Protein AF-X0YN14-F1 (afdb_monomer)

Sequence (90 aa):
MNIEEYDNRIGVKDFDGKEVINNNDFWFPWCCDCGLRHVYFFTVERGKTPKEDKISFRICRDDAATKYRKKVEKLLKEVDELKKKKKRKK

Radius of gyration: 22.99 Å; Cα contacts (8 Å, |Δi|>4): 102; chains: 1; bounding box: 41×38×68 Å

Foldseek 3Di:
DDCPDDPDDQPDADPVGATWRPPPDWDFDQDPVQRGTWIKDWIWGDDPDNVPIDIDIDIHDDVVSSVVSVVVVVVVVVVVVVVVVVVVVD

Mean predicted aligned error: 12.15 Å

pLDDT: mean 74.92, std 17.06, range [29.03, 95.31]

Secondary structure (DSSP, 8-state):
---------TTEE-TTS-EEE----EE-PBPTTTSSB-EEEEEEE--SSGGG-EEEEEEE--HHHHHHHHHHHHHHHHHHHHHHHHHHT-

Solvent-accessible surface area (backbone atoms only — not comparable to full-atom values): 5525 Å² total; per-residue (Å²): 135,84,82,82,72,78,91,69,52,93,80,41,56,50,98,85,67,47,60,26,52,65,49,87,58,67,47,69,54,75,38,85,90,60,74,42,74,33,47,33,38,46,43,40,42,63,42,98,45,86,89,54,45,42,80,46,79,46,74,52,74,59,64,67,62,38,54,50,47,56,52,51,56,52,52,53,52,52,52,53,51,53,52,52,55,54,60,76,76,107

Organism: NCBI:txid412755

Nearest PDB structures (foldseek):
  8igd-assembly1_A  TM=3.241E-01  e=3.086E+00  Arabidopsis thaliana
  4gsk-assembly1_Z  TM=4.189E-01  e=6.310E+00  Saccharomyces cerevisiae S288C

Structure (mmCIF, N/CA/C/O backbone):
data_AF-X0YN14-F1
#
_entry.id   AF-X0YN14-F1
#
loop_
_atom_site.group_PDB
_atom_site.id
_atom_site.type_symbol
_atom_site.label_atom_id
_atom_site.label_alt_id
_atom_site.label_comp_id
_atom_site.label_asym_id
_atom_site.label_entity_id
_atom_site.label_seq_id
_atom_site.pdbx_PDB_ins_code
_atom_site.Cartn_x
_atom_site.Cartn_y
_atom_site.Cartn_z
_atom_site.occupancy
_atom_site.B_iso_or_equiv
_atom_site.auth_seq_id
_atom_site.auth_comp_id
_atom_site.auth_asym_id
_atom_site.auth_atom_id
_atom_site.pdbx_PDB_model_num
ATOM 1 N N . MET A 1 1 ? 14.33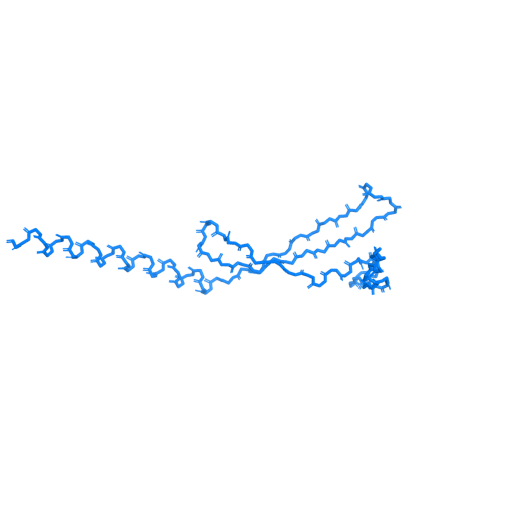6 -30.796 -16.623 1.00 37.03 1 MET A N 1
ATOM 2 C CA . MET A 1 1 ? 13.097 -30.057 -16.310 1.00 37.03 1 MET A CA 1
ATOM 3 C C . MET A 1 1 ? 13.281 -28.684 -16.927 1.00 37.03 1 MET A C 1
ATOM 5 O O . MET A 1 1 ? 14.011 -27.877 -16.372 1.00 37.03 1 MET A O 1
ATOM 9 N N . ASN A 1 2 ? 12.790 -28.511 -18.155 1.00 29.03 2 ASN A N 1
ATOM 10 C CA . ASN A 1 2 ? 12.989 -27.289 -18.927 1.00 29.03 2 ASN A CA 1
ATOM 11 C C . ASN A 1 2 ? 12.054 -26.223 -18.366 1.00 29.03 2 ASN A C 1
ATOM 13 O O . ASN A 1 2 ? 10.838 -26.392 -18.390 1.00 29.03 2 ASN A O 1
ATOM 17 N N . ILE A 1 3 ? 12.635 -25.162 -17.818 1.00 36.31 3 ILE A N 1
ATOM 18 C CA . ILE A 1 3 ? 11.917 -23.926 -17.537 1.00 36.31 3 ILE A CA 1
ATOM 19 C C . ILE A 1 3 ? 11.801 -23.230 -18.897 1.00 36.31 3 ILE A C 1
ATOM 21 O O . ILE A 1 3 ? 12.684 -22.483 -19.303 1.00 36.31 3 ILE A O 1
ATOM 25 N N . GLU A 1 4 ? 10.758 -23.567 -19.655 1.00 36.56 4 GLU A N 1
ATOM 26 C CA . GLU A 1 4 ? 10.261 -22.685 -20.711 1.00 36.56 4 GLU A CA 1
ATOM 27 C C . GLU A 1 4 ? 9.601 -21.504 -19.995 1.00 36.56 4 GLU A C 1
ATOM 29 O O . GLU A 1 4 ? 8.437 -21.527 -19.595 1.00 36.56 4 GLU A O 1
ATOM 34 N N . GLU A 1 5 ? 10.444 -20.526 -19.684 1.00 40.78 5 GLU A N 1
ATOM 35 C CA . GLU A 1 5 ? 10.119 -19.307 -18.963 1.00 40.78 5 GLU A CA 1
ATOM 36 C C . GLU A 1 5 ? 9.253 -18.422 -19.867 1.00 40.78 5 GLU A C 1
ATOM 38 O O . GLU A 1 5 ? 9.723 -17.870 -20.856 1.00 40.78 5 GLU A O 1
ATOM 43 N N . TYR A 1 6 ? 7.961 -18.372 -19.536 1.00 39.44 6 TYR A N 1
ATOM 44 C CA . TYR A 1 6 ? 6.943 -17.411 -19.960 1.00 39.44 6 TYR A CA 1
ATOM 45 C C . TYR A 1 6 ? 7.448 -16.239 -20.823 1.00 39.44 6 TYR A C 1
ATOM 47 O O . TYR A 1 6 ? 7.858 -15.196 -20.311 1.00 39.44 6 TYR A O 1
ATOM 55 N N . ASP A 1 7 ? 7.296 -16.376 -22.140 1.00 41.62 7 ASP A N 1
ATOM 56 C CA . ASP A 1 7 ? 7.308 -15.254 -23.075 1.00 41.62 7 ASP A CA 1
ATOM 57 C C . ASP A 1 7 ? 6.052 -14.402 -22.840 1.00 41.62 7 ASP A C 1
ATOM 59 O O . ASP A 1 7 ? 4.979 -14.635 -23.396 1.00 41.62 7 ASP A O 1
ATOM 63 N N . ASN A 1 8 ? 6.163 -13.438 -21.928 1.00 46.25 8 ASN A N 1
ATOM 64 C CA . ASN A 1 8 ? 5.143 -12.431 -21.698 1.00 46.25 8 ASN A CA 1
ATOM 65 C C . ASN A 1 8 ? 5.703 -11.047 -22.053 1.00 46.25 8 ASN A C 1
ATOM 67 O O . ASN A 1 8 ? 6.085 -10.265 -21.184 1.00 46.25 8 ASN A O 1
ATOM 71 N N . ARG A 1 9 ? 5.576 -10.727 -23.351 1.00 45.34 9 ARG A N 1
ATOM 72 C CA . ARG A 1 9 ? 5.390 -9.374 -23.921 1.00 45.34 9 ARG A CA 1
ATOM 73 C C . ARG A 1 9 ? 6.651 -8.563 -24.237 1.00 45.34 9 ARG A C 1
ATOM 75 O O . ARG A 1 9 ? 6.804 -7.430 -23.778 1.00 45.34 9 ARG A O 1
ATOM 82 N N . ILE A 1 10 ? 7.486 -9.071 -25.138 1.00 45.81 10 ILE A N 1
ATOM 83 C CA . ILE A 1 10 ? 8.384 -8.210 -25.920 1.00 45.81 10 ILE A CA 1
ATOM 84 C C . ILE A 1 10 ? 7.509 -7.320 -26.832 1.00 45.81 10 ILE A C 1
ATOM 86 O O . ILE A 1 10 ? 6.735 -7.835 -27.635 1.00 45.81 10 ILE A O 1
ATOM 90 N N . GLY A 1 11 ? 7.581 -5.989 -26.679 1.00 53.06 11 GLY A N 1
ATOM 91 C CA . GLY A 1 11 ? 6.938 -5.024 -27.592 1.00 53.06 11 GLY A CA 1
ATOM 92 C C . GLY A 1 11 ? 5.832 -4.124 -27.018 1.00 53.06 11 GLY A C 1
ATOM 93 O O . GLY A 1 11 ? 5.178 -3.416 -27.785 1.00 53.06 11 GLY A O 1
ATOM 94 N N . VAL A 1 12 ? 5.601 -4.100 -25.700 1.00 54.22 12 VAL A N 1
ATOM 95 C CA . VAL A 1 12 ? 4.681 -3.112 -25.104 1.00 54.22 12 VAL A CA 1
ATOM 96 C C . VAL A 1 12 ? 5.391 -1.768 -24.992 1.00 54.22 12 VAL A C 1
ATOM 98 O O . VAL A 1 12 ? 6.487 -1.683 -24.442 1.00 54.22 12 VAL A O 1
ATOM 101 N N . LYS A 1 13 ? 4.758 -0.719 -25.520 1.00 55.91 13 LYS A N 1
ATOM 102 C CA . LYS A 1 13 ? 5.243 0.656 -25.419 1.00 55.91 13 LYS A CA 1
ATOM 103 C C . LYS A 1 13 ? 4.414 1.443 -24.407 1.00 55.91 13 LYS A C 1
ATOM 105 O O . LYS A 1 13 ? 3.201 1.242 -24.333 1.00 55.91 13 LYS A O 1
ATOM 110 N N . ASP A 1 14 ? 5.052 2.303 -23.619 1.00 58.06 14 ASP A N 1
ATOM 111 C CA . ASP A 1 14 ? 4.338 3.286 -22.798 1.00 58.06 14 ASP A CA 1
ATOM 112 C C . ASP A 1 14 ? 3.688 4.384 -23.671 1.00 58.06 14 ASP A C 1
ATOM 114 O O . ASP A 1 14 ? 3.784 4.366 -24.902 1.00 58.06 14 ASP A O 1
ATOM 118 N N . PHE A 1 15 ? 2.996 5.342 -23.046 1.00 42.31 15 PHE A N 1
ATOM 119 C CA . PHE A 1 15 ? 2.341 6.451 -23.757 1.00 42.31 15 PHE A CA 1
ATOM 120 C C . PHE A 1 15 ? 3.325 7.356 -24.520 1.00 42.31 15 PHE A C 1
ATOM 122 O O . PHE A 1 15 ? 2.908 8.042 -25.451 1.00 42.31 15 PHE A O 1
ATOM 129 N N . ASP A 1 16 ? 4.612 7.311 -24.166 1.00 59.41 16 ASP A N 1
ATOM 130 C CA . ASP A 1 16 ? 5.701 8.052 -24.805 1.00 59.41 16 ASP A CA 1
ATOM 131 C C . ASP A 1 16 ? 6.452 7.200 -25.852 1.00 59.41 16 ASP A C 1
ATOM 133 O O . ASP A 1 16 ? 7.448 7.637 -26.432 1.00 59.41 16 ASP A O 1
ATOM 137 N N . GLY A 1 17 ? 5.977 5.980 -26.129 1.00 63.53 17 GLY A N 1
ATOM 138 C CA . GLY A 1 17 ? 6.519 5.094 -27.155 1.00 63.53 17 GLY A CA 1
ATOM 139 C C . GLY A 1 17 ? 7.744 4.275 -26.734 1.00 63.53 17 GLY A C 1
ATOM 140 O O . GLY A 1 17 ? 8.364 3.648 -27.599 1.00 63.53 17 GLY A O 1
ATOM 141 N N . LYS A 1 18 ? 8.109 4.254 -25.447 1.00 59.84 18 LYS A N 1
ATOM 142 C CA . LYS A 1 18 ? 9.274 3.514 -24.941 1.00 59.84 18 LYS A CA 1
ATOM 143 C C . LYS A 1 18 ? 8.945 2.061 -24.660 1.00 59.84 18 LYS A C 1
ATOM 145 O O . LYS A 1 18 ? 7.902 1.768 -24.085 1.00 59.84 18 LYS A O 1
ATOM 150 N N . GLU A 1 19 ? 9.859 1.160 -25.015 1.00 63.31 19 GLU A N 1
ATOM 151 C CA . GLU A 1 19 ? 9.720 -0.261 -24.699 1.00 63.31 19 GLU A CA 1
ATOM 152 C C . GLU A 1 19 ? 9.770 -0.491 -23.188 1.00 63.31 19 GLU A C 1
ATOM 154 O O . GLU A 1 19 ? 10.758 -0.202 -22.509 1.00 63.31 19 GLU A O 1
ATOM 159 N N . VAL A 1 20 ? 8.679 -1.036 -22.665 1.00 59.69 20 VAL A N 1
ATOM 160 C CA . VAL A 1 20 ? 8.537 -1.420 -21.267 1.00 59.69 20 VAL A CA 1
ATOM 161 C C . VAL A 1 20 ? 8.288 -2.916 -21.199 1.00 59.69 20 VAL A C 1
ATOM 163 O O . VAL A 1 20 ? 7.508 -3.474 -21.974 1.00 59.69 20 VAL A O 1
ATOM 166 N N . ILE A 1 21 ? 8.921 -3.582 -20.234 1.00 62.47 21 ILE A N 1
ATOM 167 C CA . ILE A 1 21 ? 8.479 -4.924 -19.866 1.00 62.47 21 ILE A CA 1
ATOM 168 C C . ILE A 1 21 ? 7.202 -4.704 -19.074 1.00 62.47 21 ILE A C 1
ATOM 170 O O . ILE A 1 21 ? 7.234 -4.242 -17.929 1.00 62.47 21 ILE A O 1
ATOM 174 N N . ASN A 1 22 ? 6.068 -4.969 -19.721 1.00 54.41 22 ASN A N 1
ATOM 175 C CA . ASN A 1 22 ? 4.782 -4.861 -19.066 1.00 54.41 22 ASN A CA 1
ATOM 176 C C . ASN A 1 22 ? 4.630 -6.019 -18.089 1.00 54.41 22 ASN A C 1
ATOM 178 O O . ASN A 1 22 ? 4.051 -7.058 -18.415 1.00 54.41 22 ASN A O 1
ATOM 182 N N . ASN A 1 23 ? 5.157 -5.809 -16.889 1.00 59.94 23 ASN A N 1
ATOM 183 C CA . ASN A 1 23 ? 4.813 -6.654 -15.786 1.00 59.94 23 ASN A CA 1
ATOM 184 C C . ASN A 1 23 ? 3.452 -6.199 -15.235 1.00 59.94 23 ASN A C 1
ATOM 186 O O . ASN A 1 23 ? 3.356 -5.245 -14.470 1.00 59.94 23 ASN A O 1
ATOM 190 N N . ASN A 1 24 ? 2.387 -6.875 -15.674 1.00 56.94 24 ASN A N 1
ATOM 191 C CA . ASN A 1 24 ? 1.041 -6.721 -15.112 1.00 56.94 24 ASN A CA 1
ATOM 192 C C . ASN A 1 24 ? 0.941 -7.282 -13.681 1.00 56.94 24 ASN A C 1
ATOM 194 O O . ASN A 1 24 ? -0.163 -7.352 -13.137 1.00 56.94 24 ASN A O 1
ATOM 198 N N . ASP A 1 25 ? 2.049 -7.720 -13.086 1.00 68.19 25 ASP A N 1
ATOM 199 C CA . ASP A 1 25 ? 2.055 -8.223 -11.731 1.00 68.19 25 ASP A CA 1
ATOM 200 C C . ASP A 1 25 ? 1.769 -7.110 -10.730 1.00 68.19 25 ASP A C 1
ATOM 202 O O . ASP A 1 25 ? 2.222 -5.962 -10.801 1.00 68.19 25 ASP A O 1
ATOM 206 N N . PHE A 1 26 ? 0.996 -7.507 -9.738 1.00 76.94 26 PHE A N 1
ATOM 207 C CA . PHE A 1 26 ? 0.719 -6.728 -8.560 1.00 76.94 26 PHE A CA 1
ATOM 208 C C . PHE A 1 26 ? 1.015 -7.594 -7.348 1.00 76.94 26 PHE A C 1
ATOM 210 O O . PHE A 1 26 ? 0.868 -8.816 -7.361 1.00 76.94 26 PHE A O 1
ATOM 217 N N . TRP A 1 27 ? 1.407 -6.944 -6.265 1.00 80.50 27 TRP A N 1
ATOM 218 C CA . TRP A 1 27 ? 1.570 -7.590 -4.972 1.00 80.50 27 TRP A CA 1
ATOM 219 C C . TRP A 1 27 ? 0.801 -6.810 -3.915 1.00 80.50 27 TRP A C 1
ATOM 221 O O . TRP A 1 27 ? 0.569 -5.606 -4.053 1.00 80.50 27 TRP A O 1
ATOM 231 N N . PHE A 1 28 ? 0.365 -7.519 -2.873 1.00 80.88 28 PHE A N 1
ATOM 232 C CA . PHE A 1 28 ? -0.444 -6.949 -1.798 1.00 80.88 28 PHE A CA 1
ATOM 233 C C . PHE A 1 28 ? 0.321 -6.912 -0.472 1.00 80.88 28 PHE A C 1
ATOM 235 O O . PHE A 1 28 ? 0.045 -7.734 0.411 1.00 80.88 28 PHE A O 1
ATOM 242 N N . PRO A 1 29 ? 1.289 -5.998 -0.289 1.00 82.06 29 PRO A N 1
ATOM 243 C CA . PRO A 1 29 ? 1.950 -5.863 0.996 1.00 82.06 29 PRO A CA 1
ATOM 244 C C . PRO A 1 29 ? 0.990 -5.306 2.056 1.00 82.06 29 PRO A C 1
ATOM 246 O O . PRO A 1 29 ? 0.122 -4.465 1.791 1.00 82.06 29 PRO A O 1
ATOM 249 N N . TRP A 1 30 ? 1.178 -5.768 3.292 1.00 84.75 30 TRP A N 1
ATOM 250 C CA . TRP A 1 30 ? 0.571 -5.152 4.466 1.00 84.75 30 TRP A CA 1
ATOM 251 C C . TRP A 1 30 ? 1.304 -3.856 4.811 1.00 84.75 30 TRP A C 1
ATOM 253 O O . TRP A 1 30 ? 2.513 -3.854 5.026 1.00 84.75 30 TRP A O 1
ATOM 263 N N . CYS A 1 31 ? 0.561 -2.758 4.898 1.00 83.94 31 CYS A N 1
ATOM 264 C CA . CYS A 1 31 ? 1.085 -1.459 5.289 1.00 83.94 31 CYS A CA 1
ATOM 265 C C . CYS A 1 31 ? 1.056 -1.296 6.809 1.00 83.94 31 CYS A C 1
ATOM 267 O O . CYS A 1 31 ? -0.003 -1.405 7.433 1.00 83.94 31 CYS A O 1
ATOM 269 N N . CYS A 1 32 ? 2.212 -0.999 7.402 1.00 81.75 32 CYS A N 1
ATOM 270 C CA . CYS A 1 32 ? 2.348 -0.787 8.842 1.00 81.75 32 CYS A CA 1
ATOM 271 C C . CYS A 1 32 ? 1.708 0.522 9.335 1.00 81.75 32 CYS A C 1
ATOM 273 O O . CYS A 1 32 ? 1.256 0.562 10.474 1.00 81.75 32 CYS A O 1
ATOM 275 N N . ASP A 1 33 ? 1.619 1.564 8.499 1.00 77.62 33 ASP A N 1
ATOM 276 C CA . ASP A 1 33 ? 1.035 2.860 8.886 1.00 77.62 33 ASP A CA 1
ATOM 277 C C . ASP A 1 33 ? -0.495 2.797 9.003 1.00 77.62 33 ASP A C 1
ATOM 279 O O . ASP A 1 33 ? -1.092 3.287 9.962 1.00 77.62 33 ASP A O 1
ATOM 283 N N . CYS A 1 34 ? -1.161 2.173 8.028 1.00 78.06 34 CYS A N 1
ATOM 284 C CA . CYS A 1 34 ? -2.622 2.139 7.994 1.00 78.06 34 CYS A CA 1
ATOM 285 C C . CYS A 1 34 ? -3.231 0.787 8.384 1.00 78.06 34 CYS A C 1
ATOM 287 O O . CYS A 1 34 ? -4.454 0.698 8.488 1.00 78.06 34 CYS A O 1
ATOM 289 N N . GLY A 1 35 ? -2.419 -0.260 8.560 1.00 80.31 35 GLY A N 1
ATOM 290 C CA . GLY A 1 35 ? -2.887 -1.603 8.908 1.00 80.31 35 GLY A CA 1
ATOM 291 C C . GLY A 1 35 ? -3.766 -2.245 7.830 1.00 80.31 35 GLY A C 1
ATOM 292 O O . GLY A 1 35 ? -4.677 -3.000 8.164 1.00 80.31 35 GLY A O 1
ATOM 293 N N . LEU A 1 36 ? -3.542 -1.919 6.551 1.00 83.25 36 LEU A N 1
ATOM 294 C CA . LEU A 1 36 ? -4.309 -2.439 5.409 1.00 83.25 36 LEU A CA 1
ATOM 295 C C . LEU A 1 36 ? -3.402 -3.081 4.364 1.00 83.25 36 LEU A C 1
ATOM 297 O O . LEU A 1 36 ? -2.216 -2.766 4.286 1.00 83.25 36 LEU A O 1
ATOM 301 N N . ARG A 1 37 ? -3.981 -3.954 3.533 1.00 81.38 37 ARG A N 1
ATOM 302 C CA . ARG A 1 37 ? -3.329 -4.429 2.310 1.00 81.38 37 ARG A CA 1
ATOM 303 C C . ARG A 1 37 ? -3.499 -3.378 1.224 1.00 81.38 37 ARG A C 1
ATOM 305 O O . ARG A 1 37 ? -4.622 -2.985 0.916 1.00 81.38 37 ARG A O 1
ATOM 312 N N . HIS A 1 38 ? -2.391 -2.937 0.657 1.00 81.75 38 HIS A N 1
ATOM 313 C CA . HIS A 1 38 ? -2.386 -2.034 -0.488 1.00 81.75 38 HIS A CA 1
ATOM 314 C C . HIS A 1 38 ? -2.012 -2.801 -1.738 1.00 81.75 38 HIS A C 1
ATOM 316 O O . HIS A 1 38 ? -1.267 -3.769 -1.656 1.00 81.75 38 HIS A O 1
ATOM 322 N N . VAL A 1 39 ? -2.504 -2.356 -2.889 1.00 82.38 39 VAL A N 1
ATOM 323 C CA . VAL A 1 39 ? -2.090 -2.931 -4.169 1.00 82.38 39 VAL A CA 1
ATOM 324 C C . VAL A 1 39 ? -0.889 -2.150 -4.654 1.00 82.38 39 VAL A C 1
ATOM 326 O O . VAL A 1 39 ? -0.945 -0.926 -4.770 1.00 82.38 39 VAL A O 1
ATOM 329 N N . TYR A 1 40 ? 0.204 -2.849 -4.895 1.00 82.81 40 TYR A N 1
ATOM 330 C CA . TYR A 1 40 ? 1.408 -2.262 -5.445 1.00 82.81 40 TYR A CA 1
ATOM 331 C C . TYR A 1 40 ? 1.586 -2.801 -6.855 1.00 82.81 40 TYR A C 1
ATOM 333 O O . TYR A 1 40 ? 1.548 -4.010 -7.072 1.00 82.81 40 TYR A O 1
ATOM 341 N N . PHE A 1 41 ? 1.823 -1.892 -7.785 1.00 82.50 41 PHE A N 1
ATOM 342 C CA . PHE A 1 41 ? 2.189 -2.182 -9.159 1.00 82.50 41 PHE A CA 1
ATOM 343 C C . PHE A 1 41 ? 3.645 -1.792 -9.348 1.00 82.50 41 PHE A C 1
ATOM 345 O O . PHE A 1 41 ? 4.101 -0.798 -8.770 1.00 82.50 41 PHE A O 1
ATOM 352 N N . PHE A 1 42 ? 4.373 -2.547 -10.157 1.00 82.00 42 PHE A N 1
ATOM 353 C CA . PHE A 1 42 ? 5.726 -2.180 -10.538 1.00 82.00 42 PHE A CA 1
ATOM 354 C C . PHE A 1 42 ? 5.874 -2.235 -12.050 1.00 82.00 42 PHE A C 1
ATOM 356 O O . PHE A 1 42 ? 5.281 -3.066 -12.727 1.00 82.00 42 PHE A O 1
ATOM 363 N N . THR A 1 43 ? 6.651 -1.308 -12.588 1.00 78.56 43 THR A N 1
ATOM 364 C CA . THR A 1 43 ? 6.922 -1.232 -14.022 1.00 78.56 43 THR A CA 1
ATOM 365 C C . THR A 1 43 ? 8.415 -1.075 -14.213 1.00 78.56 43 THR A C 1
ATOM 367 O O . THR A 1 43 ? 9.042 -0.263 -13.527 1.00 78.56 43 THR A O 1
ATOM 370 N N . VAL A 1 44 ? 8.971 -1.860 -15.135 1.00 79.81 44 VAL A N 1
ATOM 371 C C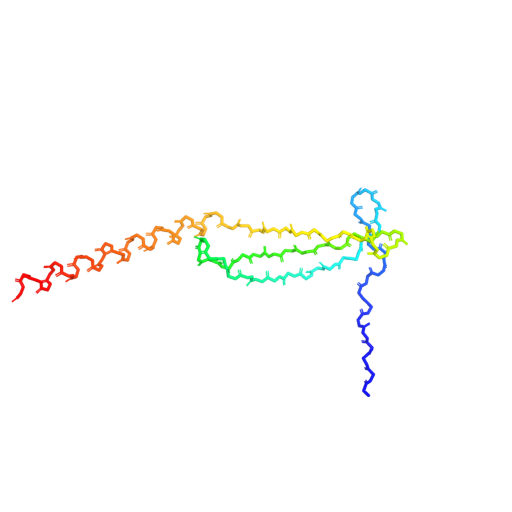A . VAL A 1 44 ? 10.386 -1.807 -15.502 1.00 79.81 44 VAL A CA 1
ATOM 372 C C . VAL A 1 44 ? 10.502 -1.142 -16.870 1.00 79.81 44 VAL A C 1
ATOM 374 O O . VAL A 1 44 ? 10.070 -1.697 -17.882 1.00 79.81 44 VAL A O 1
ATOM 377 N N . GLU A 1 45 ? 11.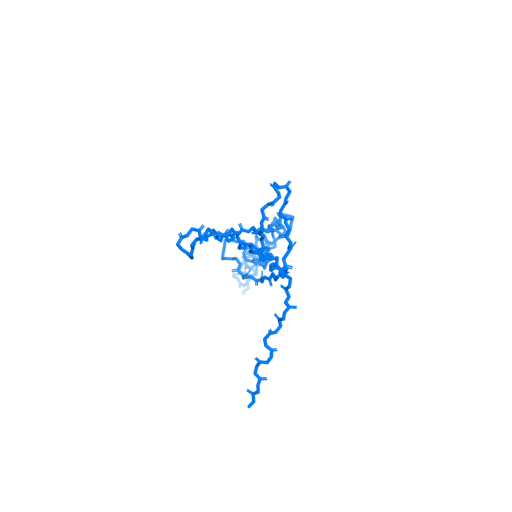076 0.056 -16.889 1.00 81.38 45 GLU A N 1
ATOM 378 C CA . GLU A 1 45 ? 11.502 0.748 -18.105 1.00 81.38 45 GLU A CA 1
ATOM 379 C C . GLU A 1 45 ? 12.933 0.296 -18.409 1.00 81.38 45 GLU A C 1
ATOM 381 O O . GLU A 1 45 ? 13.834 0.488 -17.588 1.00 81.38 45 GLU A O 1
ATOM 386 N N . ARG A 1 46 ? 13.135 -0.352 -19.560 1.00 80.94 46 ARG A N 1
ATOM 387 C CA . ARG A 1 46 ? 14.454 -0.841 -19.969 1.00 80.94 46 ARG A CA 1
ATOM 388 C C . ARG A 1 46 ? 15.271 0.293 -20.581 1.00 80.94 46 ARG A C 1
ATOM 390 O O . ARG A 1 46 ? 14.787 1.015 -21.451 1.00 80.94 46 ARG A O 1
ATOM 397 N N . GLY A 1 47 ? 16.514 0.436 -20.134 1.00 81.12 47 GLY A N 1
ATOM 398 C CA . GLY A 1 47 ? 17.488 1.342 -20.738 1.00 81.12 47 GLY A CA 1
ATOM 399 C C . GLY A 1 47 ? 18.260 0.684 -21.886 1.00 81.12 47 GLY A C 1
ATOM 400 O O . GLY A 1 47 ? 18.018 -0.472 -22.233 1.00 81.12 47 GLY A O 1
ATOM 401 N N . LYS A 1 48 ? 19.236 1.391 -22.477 1.00 82.75 48 LYS A N 1
ATOM 402 C CA . LYS A 1 48 ? 20.119 0.779 -23.495 1.00 82.75 48 LYS A CA 1
ATOM 403 C C . LYS A 1 48 ? 21.101 -0.210 -22.873 1.00 82.75 48 LYS A C 1
ATOM 405 O O . LYS A 1 48 ? 21.603 -1.103 -23.551 1.00 82.75 48 LYS A O 1
ATOM 410 N N . THR A 1 49 ? 21.388 -0.036 -21.586 1.00 86.44 49 THR A N 1
ATOM 411 C CA . THR A 1 49 ? 22.204 -0.939 -20.777 1.00 86.44 49 THR A CA 1
ATOM 412 C C . THR A 1 49 ? 21.464 -1.294 -19.483 1.00 86.44 49 THR A C 1
ATOM 414 O O . THR A 1 49 ? 20.665 -0.487 -19.014 1.00 86.44 49 THR A O 1
ATOM 417 N N . PRO A 1 50 ? 21.756 -2.437 -18.827 1.00 80.44 50 PRO A N 1
ATOM 418 C CA . PRO A 1 50 ? 21.095 -2.807 -17.567 1.00 80.44 50 PRO A CA 1
ATOM 419 C C . PRO A 1 50 ? 21.261 -1.780 -16.436 1.00 80.44 50 PRO A C 1
ATOM 421 O O . PRO A 1 50 ? 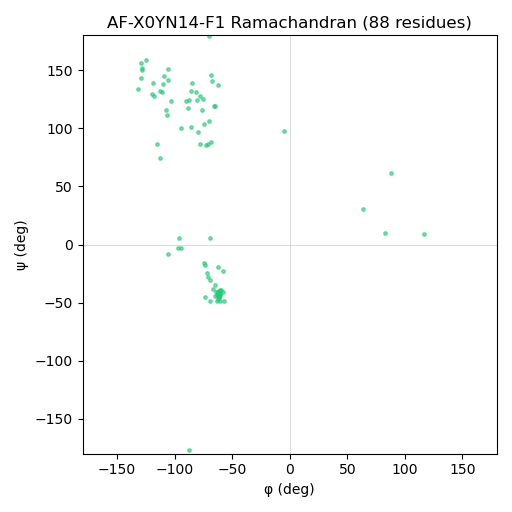20.465 -1.740 -15.506 1.00 80.44 50 PRO A O 1
ATOM 424 N N . LYS A 1 51 ? 22.303 -0.940 -16.496 1.00 87.62 51 LYS A N 1
ATOM 425 C CA . LYS A 1 51 ? 22.533 0.147 -15.530 1.00 87.62 51 LYS A CA 1
ATOM 426 C C . LYS A 1 51 ? 21.578 1.327 -15.719 1.00 87.62 51 LYS A C 1
ATOM 428 O O . LYS A 1 51 ? 21.469 2.164 -14.831 1.00 87.62 51 LYS A O 1
ATOM 433 N N . GLU A 1 52 ? 20.940 1.412 -16.879 1.00 85.62 52 GLU A N 1
ATOM 434 C CA . GLU A 1 52 ? 19.981 2.454 -17.238 1.00 85.62 52 GLU A CA 1
ATOM 435 C C . GLU A 1 52 ? 18.527 2.013 -17.020 1.00 85.62 52 GLU A C 1
ATOM 437 O O . GLU A 1 52 ? 17.619 2.820 -17.223 1.00 85.62 52 GLU A O 1
ATOM 442 N N . ASP A 1 53 ? 18.299 0.764 -16.597 1.00 85.44 53 ASP A N 1
ATOM 443 C CA . ASP A 1 53 ? 16.970 0.267 -16.255 1.00 85.44 53 ASP A CA 1
ATOM 444 C C . ASP A 1 53 ? 16.389 1.046 -15.073 1.00 85.44 53 ASP A C 1
ATOM 446 O O . ASP A 1 53 ? 17.059 1.313 -14.070 1.00 85.44 53 ASP A O 1
ATOM 450 N N . LYS A 1 54 ? 15.103 1.382 -15.173 1.00 86.25 54 LYS A N 1
ATOM 451 C CA . LYS A 1 54 ? 14.364 2.066 -14.113 1.00 86.25 54 LYS A CA 1
ATOM 452 C C . LYS A 1 54 ? 13.206 1.210 -13.654 1.00 86.25 54 LYS A C 1
ATOM 454 O O . LYS A 1 54 ? 12.380 0.767 -14.448 1.00 86.25 54 LYS A O 1
ATOM 459 N N . ILE A 1 55 ? 13.116 1.035 -12.343 1.00 82.94 55 ILE A N 1
ATOM 460 C CA . ILE A 1 55 ? 11.972 0.402 -11.697 1.00 82.94 55 ILE A CA 1
ATOM 461 C C . ILE A 1 55 ? 11.131 1.509 -11.076 1.00 82.94 55 ILE A C 1
ATOM 463 O O . ILE A 1 55 ? 11.617 2.292 -10.259 1.00 82.94 55 ILE A O 1
ATOM 467 N N . SER A 1 56 ? 9.861 1.569 -11.458 1.00 81.88 56 SER A N 1
ATOM 468 C CA . SER A 1 56 ? 8.878 2.449 -10.837 1.00 81.88 56 SER A CA 1
ATOM 469 C C . SER A 1 56 ? 7.879 1.626 -10.036 1.00 81.88 56 SER A C 1
ATOM 471 O O . SER A 1 56 ? 7.438 0.568 -10.481 1.00 81.88 56 SER A O 1
ATOM 473 N N . PHE A 1 57 ? 7.522 2.118 -8.851 1.00 80.31 57 PHE A N 1
ATOM 474 C CA . PHE A 1 57 ? 6.497 1.526 -7.998 1.00 80.31 57 PHE A CA 1
ATOM 475 C C . PHE A 1 57 ? 5.308 2.476 -7.916 1.00 80.31 57 PHE A C 1
ATOM 477 O O . PHE A 1 57 ? 5.472 3.667 -7.650 1.00 80.31 57 PHE A O 1
ATOM 484 N N . ARG A 1 58 ? 4.102 1.949 -8.110 1.00 80.94 58 ARG A N 1
ATOM 485 C CA . ARG A 1 58 ? 2.850 2.676 -7.890 1.00 80.94 58 ARG A CA 1
ATOM 486 C C . ARG A 1 58 ? 2.067 1.978 -6.798 1.00 80.94 58 ARG A C 1
ATOM 488 O O . ARG A 1 58 ? 1.828 0.778 -6.870 1.00 80.94 58 ARG A O 1
ATOM 495 N N . ILE A 1 59 ? 1.660 2.743 -5.796 1.00 82.50 59 ILE A N 1
ATOM 496 C CA . ILE A 1 59 ? 0.879 2.239 -4.672 1.00 82.50 59 ILE A CA 1
ATOM 497 C C . ILE A 1 59 ? -0.540 2.762 -4.832 1.00 82.50 59 ILE A C 1
ATOM 499 O O . ILE A 1 59 ? -0.777 3.967 -4.757 1.00 82.50 59 ILE A O 1
ATOM 503 N N . CYS A 1 60 ? -1.493 1.859 -5.024 1.00 80.88 60 CYS A N 1
ATOM 504 C CA . CYS A 1 60 ? -2.904 2.194 -4.951 1.00 80.88 60 CYS A CA 1
ATOM 505 C C . CYS A 1 60 ? -3.345 2.113 -3.491 1.00 80.88 60 CYS A C 1
ATOM 507 O O . CYS A 1 60 ? -3.565 1.034 -2.931 1.00 80.88 60 CYS A O 1
ATOM 509 N N . ARG A 1 61 ? -3.440 3.287 -2.866 1.00 77.25 61 ARG A N 1
ATOM 510 C CA . ARG A 1 61 ? -3.963 3.444 -1.513 1.00 77.25 61 ARG A CA 1
ATOM 511 C C . ARG A 1 61 ? -5.481 3.580 -1.559 1.00 77.25 61 ARG A C 1
ATOM 513 O O . ARG A 1 61 ? -6.010 4.402 -2.298 1.00 77.25 61 ARG A O 1
ATOM 520 N N . ASP A 1 62 ? -6.165 2.818 -0.711 1.00 81.31 62 ASP A N 1
ATOM 521 C CA . ASP A 1 62 ? -7.583 3.032 -0.429 1.00 81.31 62 ASP A CA 1
ATOM 522 C C . ASP A 1 62 ? -7.733 3.911 0.822 1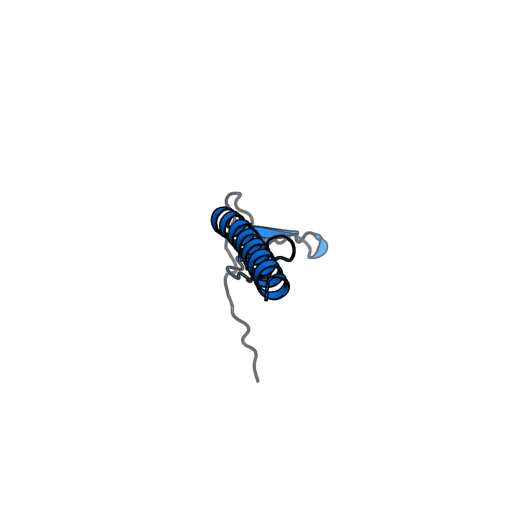.00 81.31 62 ASP A C 1
ATOM 524 O O . ASP A 1 62 ? -7.600 3.465 1.971 1.00 81.31 62 ASP A O 1
ATOM 528 N N . ASP A 1 63 ? -7.985 5.198 0.598 1.00 82.62 63 ASP A N 1
ATOM 529 C CA . ASP A 1 63 ? -8.165 6.178 1.668 1.00 82.62 63 ASP A CA 1
ATOM 530 C C . ASP A 1 63 ? -9.463 5.972 2.452 1.00 82.62 63 ASP A C 1
ATOM 532 O O . ASP A 1 63 ? -9.509 6.261 3.653 1.00 82.62 63 ASP A O 1
ATOM 536 N N . ALA A 1 64 ? -10.513 5.461 1.807 1.00 84.44 64 ALA A N 1
ATOM 537 C CA . ALA A 1 64 ? -11.787 5.192 2.460 1.00 84.44 64 ALA A CA 1
ATOM 538 C C . ALA A 1 64 ? -11.642 4.020 3.436 1.00 84.44 64 ALA A C 1
ATOM 540 O O . ALA A 1 64 ? -11.977 4.159 4.619 1.00 84.44 64 ALA A O 1
ATOM 541 N N . ALA A 1 65 ? -11.043 2.917 2.984 1.00 84.12 65 ALA A N 1
ATOM 542 C CA . ALA A 1 65 ? -10.690 1.791 3.838 1.00 84.12 65 ALA A CA 1
ATOM 543 C C . ALA A 1 65 ? -9.757 2.235 4.970 1.00 84.12 65 ALA A C 1
ATOM 545 O O . ALA A 1 65 ? -9.961 1.854 6.125 1.00 84.12 65 ALA A O 1
ATOM 546 N N . THR A 1 66 ? -8.778 3.103 4.680 1.00 84.00 66 THR A N 1
ATOM 547 C CA . THR A 1 66 ? -7.859 3.629 5.703 1.00 84.00 66 THR A CA 1
ATOM 548 C C . THR A 1 66 ? -8.604 4.393 6.795 1.00 84.00 66 THR A C 1
ATOM 550 O O . THR A 1 66 ? -8.398 4.150 7.988 1.00 84.00 66 THR A O 1
ATOM 553 N N . LYS A 1 67 ? -9.499 5.309 6.410 1.00 87.50 67 LYS A N 1
ATOM 554 C CA . LYS A 1 67 ? -10.321 6.075 7.356 1.00 87.50 67 LYS A CA 1
ATOM 555 C C . LYS A 1 67 ? -11.221 5.156 8.179 1.00 87.50 67 LYS A C 1
ATOM 557 O O . LYS A 1 67 ? -11.323 5.330 9.395 1.00 87.50 67 LYS A O 1
ATOM 562 N N . TYR A 1 68 ? -11.835 4.163 7.537 1.00 89.50 68 TYR A N 1
ATOM 563 C CA . TYR A 1 68 ? -12.687 3.190 8.210 1.00 89.50 68 TYR A CA 1
ATOM 564 C C . TYR A 1 68 ? -11.904 2.377 9.246 1.00 89.50 68 TYR A C 1
ATOM 566 O O . TYR A 1 68 ? -12.319 2.292 10.403 1.00 89.50 68 TYR A O 1
ATOM 574 N N . ARG A 1 69 ? -10.722 1.865 8.881 1.00 87.62 69 ARG A N 1
ATOM 575 C CA . ARG A 1 69 ? -9.844 1.113 9.785 1.00 87.62 69 ARG A CA 1
ATOM 576 C C . ARG A 1 69 ? -9.462 1.921 11.024 1.00 87.62 69 ARG A C 1
ATOM 578 O O . ARG A 1 69 ? -9.645 1.433 12.139 1.00 87.62 69 ARG A O 1
ATOM 585 N N . LYS A 1 70 ? -9.023 3.172 10.847 1.00 87.94 70 LYS A N 1
ATOM 586 C CA . LYS A 1 70 ? -8.686 4.075 11.965 1.00 87.94 70 LYS A CA 1
ATOM 587 C C . LYS A 1 70 ? -9.884 4.324 12.889 1.00 87.94 70 LYS A C 1
ATOM 589 O O . LYS A 1 70 ? -9.733 4.350 14.110 1.00 87.94 70 LYS A O 1
ATOM 594 N N . LYS A 1 71 ? -11.090 4.469 12.326 1.00 92.44 71 LYS A N 1
ATOM 595 C CA . LYS A 1 71 ? -12.325 4.627 13.110 1.00 92.44 71 LYS A CA 1
ATOM 596 C C . LYS A 1 71 ? -12.643 3.374 13.931 1.00 92.44 71 LYS A C 1
ATOM 598 O O . LYS A 1 71 ? -12.969 3.495 15.109 1.00 92.44 71 LYS A O 1
ATOM 603 N N . VAL A 1 72 ? -12.515 2.189 13.335 1.00 92.44 72 VAL A N 1
ATOM 604 C CA . VAL A 1 72 ? -12.728 0.909 14.029 1.00 92.44 72 VAL A CA 1
ATOM 605 C C . VAL A 1 72 ? -11.737 0.734 15.180 1.00 92.44 72 VAL A C 1
ATOM 607 O O . VAL A 1 72 ? -12.149 0.390 16.283 1.00 92.44 72 VAL A O 1
ATOM 610 N N . GLU A 1 73 ? -10.454 1.030 14.973 1.00 91.38 73 GLU A N 1
ATOM 611 C CA . GLU A 1 73 ? -9.446 0.943 16.040 1.00 91.38 73 GLU A CA 1
ATOM 612 C C . GLU A 1 73 ? -9.750 1.869 17.219 1.00 91.38 73 GLU A C 1
ATOM 614 O O . GLU A 1 73 ? -9.580 1.474 18.373 1.00 91.38 73 GLU A O 1
ATOM 619 N N . LYS A 1 74 ? -10.241 3.084 16.948 1.00 93.75 74 LYS A N 1
ATOM 620 C CA . LYS A 1 74 ? -10.679 4.006 18.001 1.00 93.75 74 LYS A CA 1
ATOM 621 C C . LYS A 1 74 ? -11.855 3.431 18.795 1.00 93.75 74 LYS A C 1
ATOM 623 O O . LYS A 1 74 ? -11.797 3.396 20.021 1.00 93.75 74 LYS A O 1
ATOM 628 N N . LEU A 1 75 ? -12.880 2.927 18.106 1.00 95.19 75 LEU A N 1
ATOM 629 C CA . LEU A 1 75 ? -14.057 2.333 18.747 1.00 95.19 75 LEU A CA 1
ATOM 630 C C . LEU A 1 75 ? -13.696 1.113 19.603 1.00 95.19 75 LEU A C 1
ATOM 632 O O . LEU A 1 75 ? -14.214 0.957 20.706 1.00 95.19 75 LEU A O 1
ATOM 636 N N . LEU A 1 76 ? -12.781 0.263 19.131 1.00 94.62 76 LEU A N 1
ATOM 637 C CA . LEU A 1 76 ? -12.312 -0.893 19.897 1.00 94.62 76 LEU A CA 1
ATOM 638 C C . LEU A 1 76 ? -11.631 -0.470 21.207 1.00 94.62 76 LEU A C 1
ATOM 640 O O . LEU A 1 76 ? -11.925 -1.043 22.256 1.00 94.62 76 LEU A O 1
ATOM 644 N N . LYS A 1 77 ? -10.795 0.577 21.172 1.00 94.75 77 LYS A N 1
ATOM 645 C CA . LYS A 1 77 ? -10.170 1.138 22.382 1.00 94.75 77 LYS A CA 1
ATOM 646 C C . LYS A 1 77 ? -11.215 1.663 23.371 1.00 94.75 77 LYS A C 1
ATOM 648 O O . LYS A 1 77 ? -11.146 1.342 24.555 1.00 94.75 77 LYS A O 1
ATOM 653 N N . GLU A 1 78 ? -12.210 2.406 22.889 1.00 95.31 78 GLU A N 1
ATOM 654 C CA . GLU A 1 78 ? -13.301 2.932 23.724 1.00 95.31 78 GLU A CA 1
ATOM 655 C C . GLU A 1 78 ? -14.109 1.803 24.389 1.00 95.31 78 GLU A C 1
ATOM 657 O O . GLU A 1 78 ? -14.394 1.847 25.590 1.00 95.31 78 GLU A O 1
ATOM 662 N N . VAL A 1 79 ? -14.435 0.745 23.639 1.00 94.94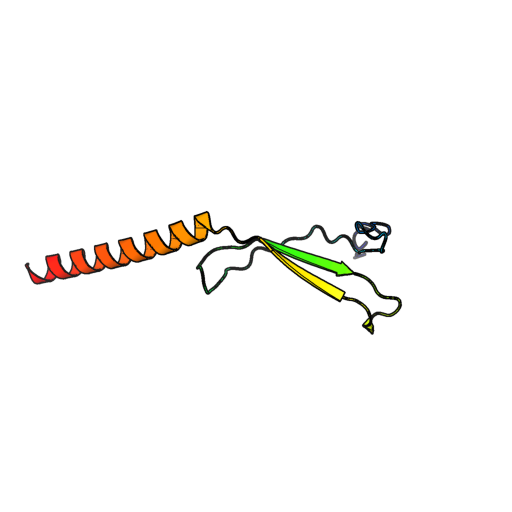 79 VAL A N 1
ATOM 663 C CA . VAL A 1 79 ? -15.134 -0.437 24.169 1.00 94.94 79 VAL A CA 1
ATOM 664 C C . VAL A 1 79 ? -14.322 -1.118 25.272 1.00 94.94 79 VAL A C 1
ATOM 666 O O . VAL A 1 79 ? -14.884 -1.496 26.306 1.00 94.94 79 VAL A O 1
ATOM 669 N N . ASP A 1 80 ? -13.010 -1.261 25.097 1.00 95.12 80 ASP A N 1
ATOM 670 C CA . ASP A 1 80 ? -12.142 -1.879 26.099 1.00 95.12 80 ASP A CA 1
ATOM 671 C C . ASP A 1 80 ? -12.032 -1.042 27.379 1.00 95.12 80 ASP A C 1
ATOM 673 O O . ASP A 1 80 ? -12.057 -1.590 28.488 1.00 95.12 80 ASP A O 1
ATOM 677 N N . GLU A 1 81 ? -11.984 0.284 27.266 1.00 94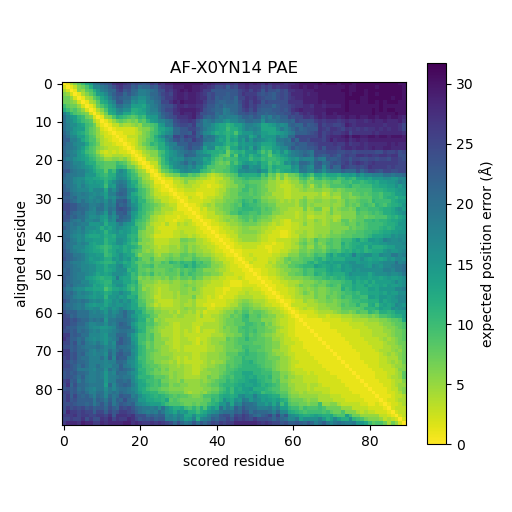.38 81 GLU A N 1
ATOM 678 C CA . GLU A 1 81 ? -12.034 1.181 28.422 1.00 94.38 81 GLU A CA 1
ATOM 679 C C . GLU A 1 81 ? -13.359 1.071 29.182 1.00 94.38 81 GLU A C 1
ATOM 681 O O . GLU A 1 81 ? -13.368 0.984 30.415 1.00 94.38 81 GLU A O 1
ATOM 686 N N . LEU A 1 82 ? -14.485 1.015 28.466 1.00 94.06 82 LEU A N 1
ATOM 687 C CA . LEU A 1 82 ? -15.804 0.825 29.069 1.00 94.06 82 LEU A CA 1
ATOM 688 C C . LEU A 1 82 ? -15.910 -0.527 29.789 1.00 94.06 82 LEU A C 1
ATOM 690 O O . LEU A 1 82 ? -16.435 -0.591 30.905 1.00 94.06 82 LEU A O 1
ATOM 694 N N . LYS A 1 83 ? -15.362 -1.602 29.206 1.00 93.06 83 LYS A N 1
ATOM 695 C CA . LYS A 1 83 ? -15.282 -2.924 29.853 1.00 93.06 83 LYS A CA 1
ATOM 696 C C . LYS A 1 83 ? -14.449 -2.879 31.136 1.00 93.06 83 LYS A C 1
ATOM 698 O O . LYS A 1 83 ? -14.877 -3.421 32.157 1.00 93.06 83 LYS A O 1
ATOM 703 N N . LYS A 1 84 ? -13.292 -2.206 31.118 1.00 91.25 84 LYS A N 1
ATOM 704 C CA . LYS A 1 84 ? -12.442 -2.020 32.310 1.00 91.25 84 LYS A CA 1
ATOM 705 C C . LYS A 1 84 ? -13.164 -1.224 33.402 1.00 91.25 84 LYS A C 1
ATOM 707 O O . LYS A 1 84 ? -13.131 -1.626 34.564 1.00 91.25 84 LYS A O 1
ATOM 712 N N . LYS A 1 85 ? -13.873 -0.146 33.043 1.00 88.56 85 LYS A N 1
ATOM 713 C CA . LYS A 1 85 ? -14.681 0.652 33.985 1.00 88.56 85 LYS A CA 1
ATOM 714 C C . LYS A 1 85 ? -15.814 -0.164 34.615 1.00 88.56 85 LYS A C 1
ATOM 716 O O . LYS A 1 85 ? -16.027 -0.052 35.817 1.00 88.56 85 LYS A O 1
ATOM 721 N N . LYS A 1 86 ? -16.506 -1.014 33.843 1.00 86.56 86 LYS A N 1
ATOM 722 C CA . LYS A 1 86 ? -17.547 -1.916 34.373 1.00 86.56 86 LYS A CA 1
ATOM 723 C C . LYS A 1 86 ? -16.987 -2.947 35.357 1.00 86.56 86 LYS A C 1
ATOM 725 O O . LYS A 1 86 ? -17.611 -3.176 36.383 1.00 86.56 86 LYS A O 1
ATOM 730 N N . LYS A 1 87 ? -15.814 -3.530 35.078 1.00 77.75 87 LYS A N 1
ATOM 731 C CA . LYS A 1 87 ? -15.158 -4.486 35.989 1.00 77.75 87 LYS A CA 1
ATOM 732 C C . LYS A 1 87 ? -14.733 -3.862 37.320 1.00 77.75 87 LYS A C 1
ATOM 734 O O . LYS A 1 87 ? -14.808 -4.541 38.323 1.00 77.75 87 LYS A O 1
ATOM 739 N N . ARG A 1 88 ? -14.311 -2.592 37.337 1.00 71.81 88 ARG A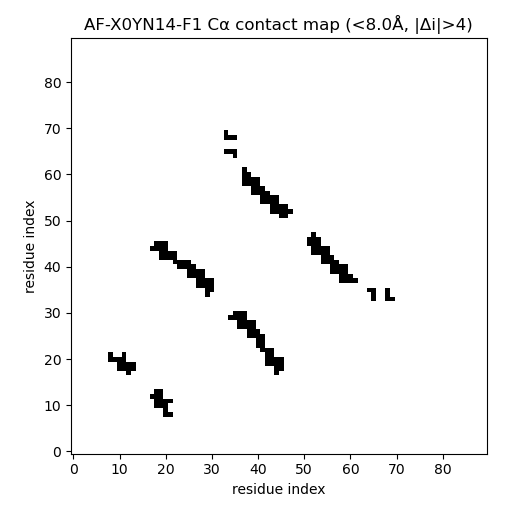 N 1
ATOM 740 C CA . ARG A 1 88 ? -13.917 -1.877 38.570 1.00 71.81 88 ARG A CA 1
ATOM 741 C C . ARG A 1 88 ? -15.094 -1.451 39.459 1.00 71.81 88 ARG A C 1
ATOM 743 O O . ARG A 1 88 ? -14.866 -1.044 40.588 1.00 71.81 88 ARG A O 1
ATOM 750 N N . LYS A 1 89 ? -16.321 -1.462 38.929 1.00 67.81 89 LYS A N 1
ATOM 751 C CA . LYS A 1 89 ? -17.554 -1.128 39.667 1.00 67.81 89 LYS A CA 1
ATOM 752 C C . LYS A 1 89 ? -18.268 -2.362 40.240 1.00 67.81 89 LYS A C 1
ATOM 754 O O . LYS A 1 89 ? -19.317 -2.199 40.855 1.00 67.81 89 LYS A O 1
ATOM 759 N N . LYS A 1 90 ? -17.753 -3.560 39.969 1.00 53.00 90 LYS A N 1
ATOM 760 C CA . LYS A 1 90 ? -18.229 -4.841 40.496 1.00 53.00 90 LYS A CA 1
ATOM 761 C C . LYS A 1 90 ? -17.246 -5.320 41.551 1.00 53.00 90 LYS A C 1
ATOM 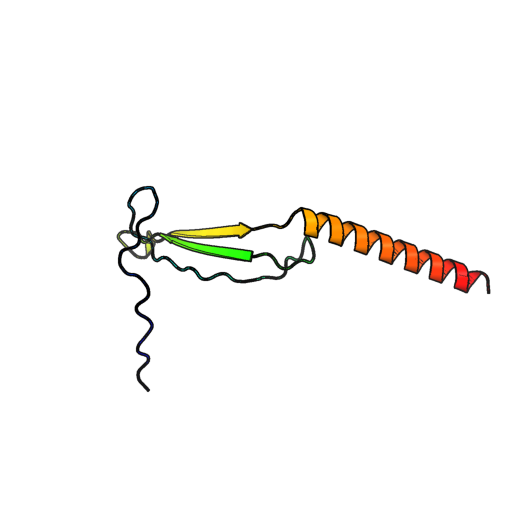763 O O . LYS A 1 90 ? -17.724 -5.977 42.492 1.00 53.00 90 LYS A O 1
#